Protein AF-A0A526RXH4-F1 (afdb_monomer)

Radius of gyration: 24.48 Å; Cα contacts (8 Å, |Δi|>4): 102; chains: 1; bounding box: 41×25×70 Å

pLDDT: mean 82.93, std 9.93, range [59.75, 97.44]

Foldseek 3Di:
DQDDPQQGDDPPPQQDDPPDPDPRVVSNVVNVVCSCVSHDDDQLCRVPLVDRDPVSSVVSPWDAWPAQEDDQDTDPVPTPTPHYHYDDDYDDD

Sequence (93 aa):
MPRAGGVYSAPPGTKGTPNTTIESAKYNALVDDLVADANAARPVTSGGSGSSTAVGAADNFNAAGADMASAATVNLANTTGTLVNITGTVTIT

Mean predicted aligned error: 10.28 Å

Secondary structure (DSSP, 8-state):
--EETTEE-PPTT-SPPTTSSS-HHHHHHHHHHHHHHTTS---GGGGTS--SSHHHHHHHHSPBPPPBPP-SS--GGG--SSB--B-S-----

Solvent-accessible surface area (backbone atoms only — not comparable to full-atom values): 5971 Å² total; per-residue (Å²): 120,53,54,62,96,81,44,54,46,80,57,90,81,69,66,57,59,80,97,50,96,56,68,22,69,64,53,38,49,54,52,50,52,52,39,49,60,70,57,45,87,75,56,51,55,78,68,76,42,80,19,84,40,74,65,53,27,52,57,60,71,46,59,68,20,72,75,46,75,70,42,91,69,76,70,72,88,75,58,82,32,92,41,84,46,74,65,76,83,70,77,87,130

Structure (mmCIF, N/CA/C/O backbone):
data_AF-A0A526RXH4-F1
#
_entry.id   AF-A0A526RXH4-F1
#
loop_
_atom_site.group_PDB
_atom_site.id
_atom_site.type_symbol
_atom_site.label_atom_id
_atom_site.label_alt_id
_atom_site.label_comp_id
_atom_site.label_asym_id
_atom_site.label_entity_id
_atom_site.label_seq_id
_atom_site.pdbx_PDB_ins_code
_atom_site.Cartn_x
_atom_site.Cartn_y
_atom_site.Cartn_z
_atom_site.occupancy
_atom_site.B_iso_or_equiv
_atom_site.auth_seq_id
_atom_site.auth_comp_id
_atom_site.auth_asym_id
_atom_site.auth_atom_id
_atom_site.pdbx_PDB_model_num
ATOM 1 N N . MET A 1 1 ? 6.055 -6.907 17.804 1.00 59.75 1 MET A N 1
ATOM 2 C CA . MET A 1 1 ? 5.616 -5.669 17.116 1.00 59.75 1 MET A CA 1
ATOM 3 C C . MET A 1 1 ? 4.182 -5.863 16.625 1.00 59.75 1 MET A C 1
ATOM 5 O O . MET A 1 1 ? 3.823 -7.017 16.437 1.00 59.75 1 MET A O 1
ATOM 9 N N . PRO A 1 2 ? 3.365 -4.809 16.421 1.00 80.00 2 PRO A N 1
ATOM 10 C CA . PRO A 1 2 ? 1.929 -4.929 16.106 1.00 80.00 2 PRO A CA 1
ATOM 11 C C . PRO A 1 2 ? 1.608 -5.580 14.752 1.00 80.00 2 PRO A C 1
ATOM 13 O O . PRO A 1 2 ? 0.441 -5.741 14.418 1.00 80.00 2 PRO A O 1
ATOM 16 N N . ARG A 1 3 ? 2.628 -5.905 13.948 1.00 89.75 3 ARG A N 1
ATOM 17 C CA . ARG A 1 3 ? 2.481 -6.623 12.683 1.00 89.75 3 ARG A CA 1
ATOM 18 C C . ARG A 1 3 ? 3.218 -7.956 12.743 1.00 89.75 3 ARG A C 1
ATOM 20 O O . ARG A 1 3 ? 4.388 -7.990 13.125 1.00 89.75 3 ARG A O 1
ATOM 27 N N . ALA A 1 4 ? 2.542 -9.018 12.317 1.00 86.62 4 ALA A N 1
ATOM 28 C CA . ALA A 1 4 ? 3.103 -10.350 12.120 1.00 86.62 4 ALA A CA 1
ATOM 29 C C . ALA A 1 4 ? 2.680 -10.850 10.733 1.00 86.62 4 ALA A C 1
ATOM 31 O O . ALA A 1 4 ? 1.497 -10.841 10.406 1.00 86.62 4 ALA A O 1
ATOM 32 N N . GLY A 1 5 ? 3.646 -11.211 9.881 1.00 84.69 5 GLY A N 1
ATOM 33 C CA . GLY A 1 5 ? 3.351 -11.633 8.503 1.00 84.69 5 GLY A CA 1
ATOM 34 C C . GLY A 1 5 ? 2.634 -10.569 7.654 1.00 84.69 5 GLY A C 1
ATOM 35 O O . GLY A 1 5 ? 1.853 -10.915 6.779 1.00 84.69 5 GLY A O 1
ATOM 36 N N . GLY A 1 6 ? 2.845 -9.278 7.940 1.00 85.12 6 GLY A N 1
ATOM 37 C CA . GLY A 1 6 ? 2.198 -8.158 7.238 1.00 85.12 6 GLY A CA 1
ATOM 38 C C . GLY A 1 6 ? 0.830 -7.748 7.798 1.00 85.12 6 GLY A C 1
ATOM 39 O O . GLY A 1 6 ? 0.440 -6.589 7.641 1.00 85.12 6 GLY A O 1
ATOM 40 N N . VAL A 1 7 ? 0.157 -8.631 8.539 1.00 89.88 7 VAL A N 1
ATOM 41 C CA . VAL A 1 7 ? -1.143 -8.356 9.165 1.00 89.88 7 VAL A CA 1
ATOM 42 C C . VAL A 1 7 ? -0.945 -7.573 10.459 1.00 89.88 7 VAL A C 1
ATOM 44 O O . VAL A 1 7 ? -0.151 -7.959 11.318 1.00 89.88 7 VAL A O 1
ATOM 47 N N . TYR A 1 8 ? -1.653 -6.456 10.589 1.00 93.69 8 TYR A N 1
ATOM 48 C CA . TYR A 1 8 ? -1.733 -5.664 11.808 1.00 93.69 8 TYR A CA 1
ATOM 49 C C . TYR A 1 8 ? -2.735 -6.260 12.794 1.00 93.69 8 TYR A C 1
ATOM 51 O O . TYR A 1 8 ? -3.864 -6.589 12.437 1.00 93.69 8 TYR A O 1
ATOM 59 N N . SER A 1 9 ? -2.335 -6.307 14.058 1.00 94.44 9 SER A N 1
ATOM 60 C CA . SER A 1 9 ? -3.197 -6.551 15.207 1.00 94.44 9 SER A CA 1
ATOM 61 C C . SER A 1 9 ? -2.984 -5.434 16.222 1.00 94.44 9 SER A C 1
ATOM 63 O O . SER A 1 9 ? -1.833 -5.099 16.530 1.00 94.44 9 SER A O 1
ATOM 65 N N . ALA A 1 10 ? -4.067 -4.896 16.784 1.00 93.88 10 ALA A N 1
ATOM 66 C CA . ALA A 1 10 ? -3.955 -3.975 17.910 1.00 93.88 10 ALA A CA 1
ATOM 67 C C . ALA A 1 10 ? -3.154 -4.642 19.049 1.00 93.88 10 ALA A C 1
ATOM 69 O O . ALA A 1 10 ? -3.386 -5.822 19.338 1.00 93.88 10 ALA A O 1
ATOM 70 N N . PRO A 1 11 ? -2.198 -3.936 19.683 1.00 94.00 11 PRO A N 1
ATOM 71 C CA . PRO A 1 11 ? -1.470 -4.480 20.819 1.00 94.00 11 PRO A CA 1
ATOM 72 C C . PRO A 1 11 ? -2.406 -5.022 21.917 1.00 94.00 11 PRO A C 1
ATOM 74 O O . PRO A 1 11 ? -3.492 -4.478 22.144 1.00 94.00 11 PRO A O 1
ATOM 77 N N . PRO A 1 12 ? -2.005 -6.081 22.638 1.00 91.25 12 PRO A N 1
ATOM 78 C CA . PRO A 1 12 ? -2.769 -6.558 23.784 1.00 91.25 12 PRO A CA 1
ATOM 79 C C . PRO A 1 12 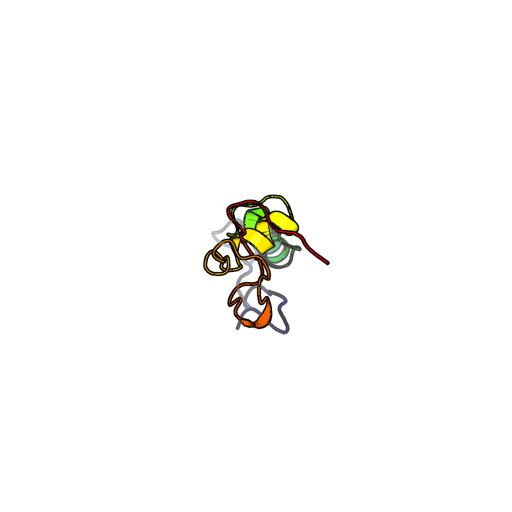? -3.026 -5.433 24.794 1.00 91.25 12 PRO A C 1
ATOM 81 O O . PRO A 1 12 ? -2.131 -4.646 25.097 1.00 91.25 12 PRO A O 1
ATOM 84 N N . GLY A 1 13 ? -4.254 -5.357 25.312 1.00 91.75 13 GLY A N 1
ATOM 85 C CA . GLY A 1 13 ? -4.663 -4.313 26.257 1.00 91.75 13 GLY A CA 1
ATOM 86 C C . GLY A 1 13 ? -5.072 -2.981 25.621 1.00 91.75 13 GLY A C 1
ATOM 87 O O . GLY A 1 13 ? -5.443 -2.072 26.353 1.00 91.75 13 GLY A O 1
ATOM 88 N N . THR A 1 14 ? -5.056 -2.848 24.287 1.00 94.38 14 THR A N 1
ATOM 89 C CA . THR A 1 14 ? -5.549 -1.628 23.627 1.00 94.38 14 THR A CA 1
ATOM 90 C C . THR A 1 14 ? -7.039 -1.404 23.867 1.00 94.38 14 THR A C 1
ATOM 92 O O . THR A 1 14 ? -7.431 -0.268 24.061 1.00 94.38 14 THR A O 1
ATOM 95 N N . LYS A 1 15 ? -7.875 -2.449 23.878 1.00 94.25 15 LYS A N 1
ATOM 96 C CA . LYS A 1 15 ? -9.332 -2.322 24.063 1.00 94.25 15 LYS A CA 1
ATOM 97 C C . LYS A 1 15 ? -9.686 -1.835 25.473 1.00 94.25 15 LYS A C 1
ATOM 99 O O . LYS A 1 15 ? -9.191 -2.366 26.464 1.00 94.25 15 LYS A O 1
ATOM 104 N N . GLY A 1 16 ? -10.609 -0.881 25.553 1.00 93.94 16 GLY A N 1
ATOM 105 C CA . GLY A 1 16 ? -11.167 -0.391 26.806 1.00 93.94 16 GLY A CA 1
ATOM 106 C C . GLY A 1 16 ? -12.128 -1.397 27.441 1.00 93.94 16 GLY A C 1
ATOM 107 O O . GLY A 1 16 ? -12.878 -2.091 26.746 1.00 93.94 16 GLY A O 1
ATOM 108 N N . THR A 1 17 ? -12.131 -1.444 28.770 1.00 93.88 17 THR A N 1
ATOM 109 C CA . THR A 1 17 ? -13.051 -2.255 29.574 1.00 93.88 17 THR A CA 1
ATOM 110 C C . THR A 1 17 ? -14.373 -1.521 29.848 1.00 93.88 17 THR A C 1
ATOM 112 O O . THR A 1 17 ? -14.364 -0.305 30.077 1.00 93.88 17 THR A O 1
ATOM 115 N N . PRO A 1 18 ? -15.519 -2.231 29.854 1.00 92.06 18 PRO A N 1
ATOM 116 C CA . PRO A 1 18 ? -16.813 -1.657 30.228 1.00 92.06 18 PRO A CA 1
ATOM 117 C C . PRO A 1 18 ? -16.829 -1.035 31.628 1.00 92.06 18 PRO A C 1
ATOM 119 O O . PRO A 1 18 ? -16.078 -1.454 32.506 1.00 92.06 18 PRO A O 1
ATOM 122 N N . ASN A 1 19 ? -17.740 -0.078 31.840 1.00 89.50 19 ASN A N 1
ATOM 123 C CA . ASN A 1 19 ? -17.966 0.608 33.123 1.00 89.50 19 ASN A CA 1
ATOM 124 C C . ASN A 1 19 ? -16.731 1.350 33.671 1.00 89.50 19 ASN A C 1
ATOM 126 O O . ASN A 1 19 ? -16.530 1.437 34.880 1.00 89.50 19 ASN A O 1
ATOM 130 N N . THR A 1 20 ? -15.907 1.888 32.772 1.00 89.25 20 THR A N 1
ATOM 131 C CA . THR A 1 20 ? -14.776 2.766 33.096 1.00 89.25 20 THR A CA 1
ATOM 132 C C . THR A 1 20 ? -15.036 4.185 32.578 1.00 89.25 20 THR A C 1
ATOM 134 O O . THR A 1 20 ? -16.064 4.445 31.957 1.00 89.25 20 THR A O 1
ATOM 137 N N . THR A 1 21 ? -14.120 5.121 32.843 1.00 92.38 21 THR A N 1
ATOM 138 C CA . THR A 1 21 ? -14.260 6.548 32.493 1.00 92.38 21 THR A CA 1
ATOM 139 C C . THR A 1 21 ? -14.508 6.803 31.002 1.00 92.38 21 THR A C 1
ATOM 141 O O . THR A 1 21 ? -15.173 7.772 30.649 1.00 92.38 21 THR A O 1
ATOM 144 N N . ILE A 1 22 ? -13.963 5.961 30.120 1.00 89.44 22 ILE A N 1
ATOM 145 C CA . ILE A 1 22 ? -14.115 6.101 28.667 1.00 89.44 22 ILE A CA 1
ATOM 146 C C . ILE A 1 22 ? -15.343 5.313 28.208 1.00 89.44 22 ILE A C 1
ATOM 148 O O . ILE A 1 22 ? -15.600 4.204 28.678 1.00 89.44 22 ILE A O 1
ATOM 152 N N . GLU A 1 23 ? -16.056 5.840 27.211 1.00 94.75 23 GLU A N 1
ATOM 153 C CA . GLU A 1 23 ? -17.084 5.104 26.472 1.00 94.75 23 GLU A CA 1
ATOM 154 C C . GLU A 1 23 ? -16.469 3.934 25.679 1.00 94.75 23 GLU A C 1
ATOM 156 O O . GLU A 1 23 ? -16.217 4.017 24.474 1.00 94.75 23 GLU A O 1
ATOM 161 N N . SER A 1 24 ? -16.204 2.829 26.380 1.00 94.56 24 SER A N 1
ATOM 162 C CA . SER A 1 24 ? -15.465 1.671 25.864 1.00 94.56 24 SER A CA 1
ATOM 163 C C . SER A 1 24 ? -16.044 1.101 24.572 1.00 94.56 24 SER A C 1
ATOM 165 O O . SER A 1 24 ? -15.275 0.708 23.705 1.00 94.56 24 SER A O 1
ATOM 167 N N . ALA A 1 25 ? -17.367 1.109 24.387 1.00 95.62 25 ALA A N 1
ATOM 168 C CA . ALA A 1 25 ? -17.993 0.641 23.151 1.00 95.62 25 ALA A CA 1
ATOM 169 C C . ALA A 1 25 ? -17.564 1.472 21.927 1.00 95.62 25 ALA A C 1
ATOM 171 O O . ALA A 1 25 ? -17.092 0.907 20.942 1.00 95.62 25 ALA A O 1
ATOM 172 N N . LYS A 1 26 ? -17.661 2.808 22.002 1.00 95.81 26 LYS A N 1
ATOM 173 C CA . LYS A 1 26 ? -17.261 3.709 20.904 1.00 95.81 26 LYS A CA 1
ATOM 174 C C . LYS A 1 26 ? -15.762 3.632 20.641 1.00 95.81 26 LYS A C 1
ATOM 176 O O . LYS A 1 26 ? -15.329 3.554 19.497 1.00 95.81 26 LYS A O 1
ATOM 181 N N . TYR A 1 27 ? -14.972 3.623 21.711 1.00 96.06 27 TYR A N 1
ATOM 182 C CA . TYR A 1 27 ? -13.523 3.513 21.606 1.00 96.06 27 TYR A CA 1
ATOM 183 C C . TYR A 1 27 ? -13.088 2.176 20.982 1.00 96.06 27 TYR A C 1
ATOM 185 O O . TYR A 1 27 ? -12.249 2.152 20.086 1.00 96.06 27 TYR A O 1
ATOM 193 N N . ASN A 1 28 ? -13.693 1.062 21.396 1.00 96.50 28 ASN A N 1
ATOM 194 C CA . ASN A 1 28 ? -13.368 -0.259 20.864 1.00 96.50 28 ASN A CA 1
ATOM 195 C C . ASN A 1 28 ? -13.770 -0.417 19.395 1.00 96.50 28 ASN A C 1
ATOM 197 O O . ASN A 1 28 ? -13.068 -1.136 18.687 1.00 96.50 28 ASN A O 1
ATOM 201 N N . ALA A 1 29 ? -14.846 0.247 18.956 1.00 97.44 29 ALA A N 1
ATOM 202 C CA . ALA A 1 29 ? -15.238 0.316 17.550 1.00 97.44 29 ALA A CA 1
ATOM 203 C C . ALA A 1 29 ? -14.212 1.102 16.717 1.00 97.44 29 ALA A C 1
ATOM 205 O O . ALA A 1 29 ? -13.763 0.606 15.693 1.00 97.44 29 ALA A O 1
ATOM 206 N N . LEU A 1 30 ? -13.742 2.258 17.206 1.00 96.94 30 LEU A N 1
ATOM 207 C CA . LEU A 1 30 ? -12.656 3.008 16.559 1.00 96.94 30 LEU A CA 1
ATOM 208 C C . LEU A 1 30 ? -11.390 2.152 16.393 1.00 96.94 30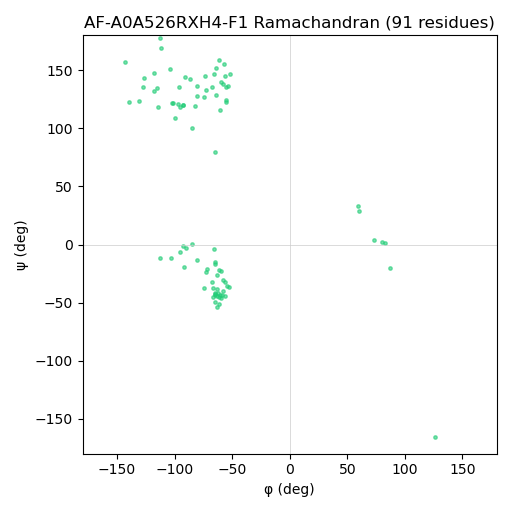 LEU A C 1
ATOM 210 O O . LEU A 1 30 ? -10.750 2.179 15.346 1.00 96.94 30 LEU A O 1
ATOM 214 N N . VAL A 1 31 ? -11.010 1.397 17.428 1.00 97.00 31 VAL A N 1
ATOM 215 C CA . VAL A 1 31 ? -9.850 0.496 17.353 1.00 97.00 31 VAL A CA 1
ATOM 216 C C . VAL A 1 31 ? -10.059 -0.582 16.286 1.00 97.00 31 VAL A C 1
ATOM 218 O O . VAL A 1 31 ? -9.124 -0.867 15.540 1.00 97.00 31 VAL A O 1
ATOM 221 N N . ASP A 1 32 ? -11.258 -1.161 16.192 1.00 97.06 32 ASP A N 1
ATOM 222 C CA . ASP A 1 32 ? -11.574 -2.162 15.165 1.00 97.06 32 ASP A CA 1
ATOM 223 C C . ASP A 1 32 ? -11.526 -1.573 13.755 1.00 97.06 32 ASP A C 1
ATOM 225 O O . ASP A 1 32 ? -10.931 -2.185 12.868 1.00 97.06 32 ASP A O 1
ATOM 229 N N . ASP A 1 33 ? -12.061 -0.367 13.562 1.00 97.19 33 ASP A N 1
ATOM 230 C CA . ASP A 1 33 ? -12.021 0.337 12.278 1.00 97.19 33 ASP A CA 1
ATOM 231 C C . ASP A 1 33 ? -10.578 0.602 11.834 1.00 97.19 33 ASP A C 1
ATOM 233 O O . ASP A 1 33 ? -10.224 0.356 10.683 1.00 97.19 33 ASP A O 1
ATOM 237 N N . LEU A 1 34 ? -9.706 1.030 12.753 1.00 95.00 34 LEU A N 1
ATOM 238 C CA . LEU A 1 34 ? -8.286 1.239 12.457 1.00 95.00 34 LEU A CA 1
ATOM 239 C C . LEU A 1 34 ? -7.559 -0.071 12.135 1.00 95.00 34 LEU A C 1
ATOM 241 O O . LEU A 1 34 ? -6.689 -0.091 11.265 1.00 95.00 34 LEU A O 1
ATOM 245 N N . VAL A 1 35 ? -7.897 -1.170 12.819 1.00 95.44 35 VAL A N 1
ATOM 246 C CA . VAL A 1 35 ? -7.351 -2.496 12.494 1.00 95.44 35 VAL A CA 1
ATOM 247 C C . VAL A 1 35 ? -7.807 -2.934 11.103 1.00 95.44 35 VAL A C 1
ATOM 249 O O . VAL A 1 35 ? -6.997 -3.471 10.347 1.00 95.44 35 VAL A O 1
ATOM 252 N N . ALA A 1 36 ? -9.073 -2.709 10.755 1.00 94.25 36 ALA A N 1
ATOM 253 C CA . ALA A 1 36 ? -9.617 -3.042 9.446 1.00 94.25 36 ALA A CA 1
ATOM 254 C C . ALA A 1 36 ? -8.961 -2.205 8.339 1.00 94.25 36 ALA A C 1
ATOM 256 O O . ALA A 1 36 ? -8.454 -2.774 7.374 1.00 94.25 36 ALA A O 1
ATOM 257 N N . ASP A 1 37 ? -8.882 -0.885 8.508 1.00 92.06 37 ASP A N 1
ATOM 258 C CA . ASP A 1 37 ? -8.244 0.030 7.554 1.00 92.06 37 ASP A CA 1
ATOM 259 C C . ASP A 1 37 ? -6.762 -0.312 7.338 1.00 92.06 37 ASP A C 1
ATOM 261 O O . ASP A 1 37 ? -6.298 -0.459 6.207 1.00 92.06 37 ASP A O 1
ATOM 265 N N . ALA A 1 38 ? -6.022 -0.562 8.422 1.00 91.19 38 ALA A N 1
ATOM 266 C CA . ALA A 1 38 ? -4.600 -0.899 8.368 1.00 91.19 38 ALA A CA 1
ATOM 267 C C . ALA A 1 38 ? -4.286 -2.237 7.673 1.00 91.19 38 ALA A C 1
ATOM 269 O O . ALA A 1 38 ? -3.108 -2.495 7.374 1.00 91.19 38 ALA A O 1
ATOM 270 N N . ASN A 1 39 ? -5.301 -3.083 7.475 1.00 91.12 39 ASN A N 1
ATOM 271 C CA . ASN A 1 39 ? -5.223 -4.385 6.813 1.00 91.12 39 ASN A CA 1
ATOM 272 C C . ASN A 1 39 ? -5.966 -4.435 5.471 1.00 91.12 39 ASN A C 1
ATOM 274 O O . ASN A 1 39 ? -5.789 -5.396 4.721 1.00 91.12 39 ASN A O 1
ATOM 278 N N . ALA A 1 40 ? -6.781 -3.430 5.149 1.00 89.69 40 ALA A N 1
ATOM 279 C CA . ALA A 1 40 ? -7.441 -3.329 3.860 1.00 89.69 40 ALA A CA 1
ATOM 280 C C . ALA A 1 40 ? -6.408 -3.110 2.745 1.00 89.69 40 ALA A C 1
ATOM 282 O O . ALA A 1 40 ? -5.379 -2.451 2.930 1.00 89.69 40 ALA A O 1
ATOM 283 N N . ALA A 1 41 ? -6.687 -3.651 1.556 1.00 82.31 41 ALA A N 1
ATOM 284 C CA . ALA A 1 41 ? -5.878 -3.368 0.378 1.00 82.31 41 ALA A CA 1
ATOM 285 C C . ALA A 1 41 ? -5.931 -1.862 0.087 1.00 82.31 41 ALA A C 1
ATOM 287 O O . ALA A 1 41 ? -6.989 -1.305 -0.210 1.00 82.31 41 ALA A O 1
ATOM 288 N N . ARG A 1 42 ? -4.782 -1.194 0.200 1.00 78.44 42 ARG A N 1
ATOM 289 C CA . ARG A 1 42 ? -4.698 0.257 0.050 1.00 78.44 42 ARG A CA 1
ATOM 290 C C . ARG A 1 42 ? -4.815 0.646 -1.426 1.00 78.44 42 ARG A C 1
ATOM 292 O O . ARG A 1 42 ? -4.044 0.134 -2.240 1.00 78.44 42 ARG A O 1
ATOM 299 N N . PRO A 1 43 ? -5.739 1.553 -1.797 1.00 76.75 43 PRO A N 1
ATOM 300 C CA . PRO A 1 43 ? -5.832 2.039 -3.165 1.00 76.75 43 PRO A CA 1
ATOM 301 C C . PRO A 1 43 ? -4.557 2.792 -3.541 1.00 76.75 43 PRO A C 1
ATOM 303 O O . PRO A 1 43 ? -3.904 3.404 -2.690 1.00 76.75 43 PRO A O 1
ATOM 306 N N . VAL A 1 44 ? -4.238 2.790 -4.834 1.00 79.38 44 VAL A N 1
ATOM 30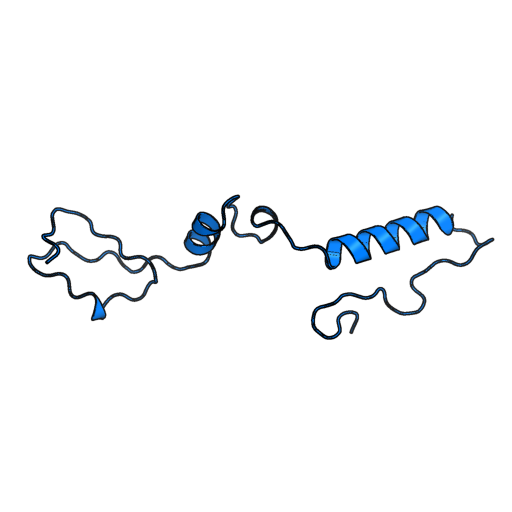7 C CA . VAL A 1 44 ? -3.018 3.394 -5.390 1.00 79.38 44 VAL A CA 1
ATOM 308 C C . VAL A 1 44 ? -2.844 4.862 -4.968 1.00 79.38 44 VAL A C 1
ATOM 310 O O . VAL A 1 44 ? -1.739 5.278 -4.623 1.00 79.38 44 VAL A O 1
ATOM 313 N N . THR A 1 45 ? -3.948 5.607 -4.868 1.00 74.25 45 THR A N 1
ATOM 314 C CA . THR A 1 45 ? -3.984 7.008 -4.412 1.00 74.25 45 THR A CA 1
ATOM 315 C C . THR A 1 45 ? -3.418 7.214 -3.007 1.00 74.25 45 THR A C 1
ATOM 317 O O . THR A 1 45 ? -2.853 8.262 -2.711 1.00 74.25 45 THR A O 1
ATOM 320 N N . SER A 1 46 ? -3.536 6.214 -2.133 1.00 75.31 46 SER A N 1
ATOM 321 C CA . SER A 1 46 ? -3.086 6.274 -0.737 1.00 75.31 46 SER A CA 1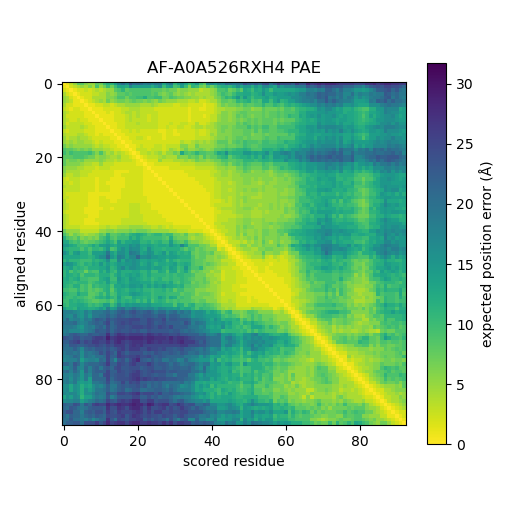
ATOM 322 C C . SER A 1 46 ? -1.637 5.812 -0.533 1.00 75.31 46 SER A C 1
ATOM 324 O O . SER A 1 46 ? -1.144 5.841 0.599 1.00 75.31 46 SER A O 1
ATOM 326 N N . GLY A 1 47 ? -0.975 5.357 -1.605 1.00 79.81 47 GLY A N 1
ATOM 327 C CA . GLY A 1 47 ? 0.383 4.810 -1.592 1.00 79.81 47 GLY A CA 1
ATOM 328 C C . GLY A 1 47 ? 1.494 5.855 -1.691 1.00 79.81 47 GLY A C 1
ATOM 329 O O . GLY A 1 47 ? 2.657 5.481 -1.704 1.00 79.81 47 GLY A O 1
ATOM 330 N N . GLY A 1 48 ? 1.164 7.149 -1.774 1.00 79.75 48 GLY A N 1
ATOM 331 C CA . GLY A 1 48 ? 2.155 8.229 -1.889 1.00 79.75 48 GLY A CA 1
ATOM 332 C C . GLY A 1 48 ? 2.717 8.433 -3.299 1.00 79.75 48 GLY A C 1
ATOM 333 O O . GLY A 1 48 ? 3.539 9.319 -3.493 1.00 79.75 48 GLY A O 1
ATOM 334 N N . SER A 1 49 ? 2.243 7.670 -4.291 1.00 85.88 49 SER A N 1
ATOM 335 C CA . SER A 1 49 ? 2.607 7.859 -5.700 1.00 85.88 49 SER A CA 1
ATOM 336 C C . SER A 1 49 ? 1.976 9.107 -6.316 1.00 85.88 49 SER A C 1
ATOM 338 O O . SER A 1 49 ? 2.434 9.568 -7.351 1.00 85.88 49 SER A O 1
ATOM 340 N N . GLY A 1 50 ? 0.886 9.630 -5.744 1.00 83.12 50 GLY A N 1
ATOM 341 C CA . GLY A 1 50 ? 0.106 10.723 -6.336 1.00 83.12 50 GLY A CA 1
ATOM 342 C C . GLY A 1 50 ? -0.740 10.324 -7.556 1.00 83.12 50 GLY A C 1
ATOM 343 O O . GLY A 1 50 ? -1.393 11.185 -8.136 1.00 83.12 50 GLY A O 1
ATOM 344 N N . SER A 1 51 ? -0.768 9.041 -7.941 1.00 83.81 51 SER A N 1
ATOM 345 C CA . SER A 1 51 ? -1.569 8.526 -9.064 1.00 83.81 51 SER A CA 1
ATOM 346 C C . SER A 1 51 ? -2.813 7.767 -8.586 1.00 83.81 51 SER A C 1
ATOM 348 O O . SER A 1 51 ? -2.807 7.143 -7.526 1.00 83.81 51 SER A O 1
ATOM 350 N N . SER A 1 52 ? -3.883 7.776 -9.388 1.00 87.50 52 SER A N 1
ATOM 351 C CA . SER A 1 52 ? -5.079 6.939 -9.191 1.00 87.50 52 SER A CA 1
ATOM 352 C C . SER A 1 52 ? -5.066 5.633 -9.991 1.00 87.50 52 SER A C 1
ATOM 354 O O . SER A 1 52 ? -5.940 4.789 -9.796 1.00 87.50 52 SER A O 1
ATOM 356 N N . THR A 1 53 ? -4.074 5.434 -10.861 1.00 83.56 53 THR A N 1
ATOM 357 C CA . THR A 1 53 ? -3.928 4.237 -11.697 1.00 83.56 53 THR A CA 1
ATOM 358 C C . THR A 1 53 ? -2.637 3.496 -11.366 1.00 83.56 53 THR A C 1
ATOM 360 O O . THR A 1 53 ? -1.626 4.114 -11.026 1.00 83.56 53 THR A O 1
ATOM 363 N N . ALA A 1 54 ? -2.656 2.164 -11.490 1.00 84.69 54 ALA A N 1
ATOM 364 C CA . ALA A 1 54 ? -1.482 1.328 -11.233 1.00 84.69 54 ALA A CA 1
ATOM 365 C C . ALA A 1 54 ? -0.288 1.710 -12.126 1.00 84.69 54 ALA A C 1
ATOM 367 O O . ALA A 1 54 ? 0.832 1.791 -11.633 1.00 84.69 54 ALA A O 1
ATOM 368 N N . VAL A 1 55 ? -0.548 2.013 -13.404 1.00 85.06 55 VAL A N 1
ATOM 369 C CA . VAL A 1 55 ? 0.478 2.457 -14.363 1.00 85.06 55 VAL A CA 1
ATOM 370 C C . VAL A 1 55 ? 1.089 3.785 -13.922 1.00 85.06 55 VAL A C 1
ATOM 372 O O . VAL A 1 55 ? 2.287 3.836 -13.682 1.00 85.06 55 VAL A O 1
ATOM 375 N N . GLY A 1 56 ? 0.277 4.820 -13.673 1.00 83.44 56 GLY A N 1
ATOM 376 C CA . GLY A 1 56 ? 0.815 6.118 -13.254 1.00 83.44 56 GLY A CA 1
ATOM 377 C C . GLY A 1 56 ? 1.546 6.065 -11.907 1.00 83.44 56 GLY A C 1
ATOM 378 O O . GLY A 1 56 ? 2.439 6.863 -11.653 1.00 83.44 56 GLY A O 1
ATOM 379 N N . ALA A 1 57 ? 1.209 5.114 -11.029 1.00 86.56 57 ALA A N 1
ATOM 380 C CA . ALA A 1 57 ? 1.970 4.920 -9.799 1.00 86.56 57 ALA A CA 1
ATOM 381 C C . ALA A 1 57 ? 3.319 4.244 -10.025 1.00 86.56 57 ALA A C 1
ATOM 383 O O . ALA A 1 57 ? 4.285 4.611 -9.361 1.00 86.56 57 ALA A O 1
ATOM 384 N N . ALA A 1 58 ? 3.390 3.282 -10.948 1.00 85.94 58 ALA A N 1
ATOM 385 C CA . ALA A 1 58 ? 4.659 2.713 -11.372 1.00 85.94 58 ALA A CA 1
ATOM 386 C C . ALA A 1 58 ? 5.540 3.800 -12.001 1.00 85.94 58 ALA A C 1
ATOM 388 O O . ALA A 1 58 ? 6.696 3.928 -11.609 1.00 85.94 58 ALA A O 1
ATOM 389 N N . ASP A 1 59 ? 4.984 4.633 -12.880 1.00 83.69 59 ASP A N 1
ATOM 390 C CA . ASP A 1 59 ? 5.719 5.736 -13.504 1.00 83.69 59 ASP A CA 1
ATOM 391 C C . ASP A 1 59 ? 6.269 6.715 -12.454 1.00 83.69 59 ASP A C 1
ATOM 393 O O . ASP A 1 59 ? 7.437 7.082 -12.506 1.00 83.69 59 ASP A O 1
ATOM 397 N N . ASN A 1 60 ? 5.473 7.073 -11.439 1.00 84.06 60 ASN A N 1
ATOM 398 C CA . ASN A 1 60 ? 5.886 8.032 -10.408 1.00 84.06 60 ASN A CA 1
ATOM 399 C C . ASN A 1 60 ? 6.925 7.486 -9.411 1.00 84.06 60 ASN A C 1
ATOM 401 O O . ASN A 1 60 ? 7.636 8.274 -8.787 1.00 84.06 60 ASN A O 1
ATOM 405 N N . PHE A 1 61 ? 7.012 6.165 -9.219 1.00 85.25 61 PHE A N 1
ATOM 406 C CA . PHE A 1 61 ? 8.007 5.555 -8.324 1.00 85.25 61 PHE A CA 1
ATOM 407 C C . PHE A 1 61 ? 9.304 5.156 -9.013 1.00 85.25 61 PHE A C 1
ATOM 409 O O . PHE A 1 61 ? 10.313 4.955 -8.334 1.00 85.25 61 PHE A O 1
ATOM 416 N N . ASN A 1 62 ? 9.292 5.012 -10.333 1.00 83.62 62 ASN A N 1
ATOM 417 C CA . ASN A 1 62 ? 10.486 4.663 -11.073 1.00 83.62 62 ASN A CA 1
ATOM 418 C C . ASN A 1 62 ? 11.147 5.923 -11.627 1.00 83.62 62 ASN A C 1
ATOM 420 O O . ASN A 1 62 ? 10.497 6.795 -12.194 1.00 83.62 62 ASN A O 1
ATOM 424 N N . ALA A 1 63 ? 12.468 6.008 -11.491 1.00 69.06 63 ALA A N 1
ATOM 425 C CA . ALA A 1 63 ? 13.215 7.055 -12.164 1.00 69.06 63 ALA A CA 1
ATOM 426 C C . ALA A 1 63 ? 13.090 6.868 -13.684 1.00 69.06 63 ALA A C 1
ATOM 428 O O . ALA A 1 63 ? 13.375 5.785 -14.210 1.00 69.06 63 ALA A O 1
ATOM 429 N N . ALA A 1 64 ? 12.706 7.931 -14.391 1.00 69.44 64 ALA A N 1
ATOM 430 C CA . ALA A 1 64 ? 12.928 7.994 -15.827 1.00 69.44 64 ALA A CA 1
ATOM 431 C C . ALA A 1 64 ? 14.434 7.838 -16.096 1.00 69.44 64 ALA A C 1
ATOM 433 O O . ALA A 1 64 ? 15.263 8.385 -15.360 1.00 69.44 64 ALA A O 1
ATOM 434 N N . GLY A 1 65 ? 14.794 7.065 -17.123 1.00 69.31 65 GLY A N 1
ATOM 435 C CA . GLY A 1 65 ? 16.178 7.014 -17.581 1.00 69.31 65 GLY A CA 1
ATOM 436 C C . GLY A 1 65 ? 16.624 8.394 -18.064 1.00 69.31 65 GLY A C 1
ATOM 437 O O . GLY A 1 65 ? 15.794 9.238 -18.403 1.00 69.31 65 GLY A O 1
ATOM 438 N N . ALA A 1 66 ? 17.936 8.631 -18.108 1.00 72.75 66 ALA A N 1
ATOM 439 C CA . ALA A 1 66 ? 18.453 9.830 -18.763 1.00 72.75 66 ALA A CA 1
ATOM 440 C C . ALA A 1 66 ? 17.968 9.888 -20.223 1.00 72.75 66 ALA A C 1
ATOM 442 O O . ALA A 1 66 ? 17.862 8.845 -20.877 1.00 72.75 66 ALA A O 1
ATOM 443 N N . ASP A 1 67 ? 17.703 11.096 -20.727 1.00 73.31 67 ASP A N 1
ATOM 444 C CA . ASP A 1 67 ? 17.294 11.290 -22.118 1.00 73.31 67 ASP A CA 1
ATOM 445 C C . ASP A 1 67 ? 18.329 10.660 -23.062 1.00 73.31 67 ASP A C 1
ATOM 447 O O . ASP A 1 67 ? 19.523 10.975 -23.019 1.00 73.31 67 ASP A O 1
ATOM 451 N N . MET A 1 68 ? 17.869 9.759 -23.930 1.00 72.31 68 MET A N 1
ATOM 452 C CA . MET A 1 68 ? 18.717 9.186 -24.968 1.00 72.31 68 MET A CA 1
ATOM 453 C C . MET A 1 68 ? 18.760 10.171 -26.136 1.00 72.31 68 MET A C 1
ATOM 455 O 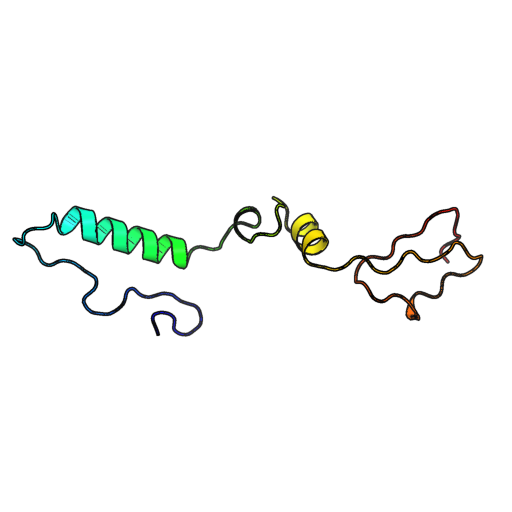O . MET A 1 68 ? 17.727 10.500 -26.723 1.00 72.31 68 MET A O 1
ATOM 459 N N . ALA A 1 69 ? 19.957 10.657 -26.472 1.00 67.44 69 ALA A N 1
ATOM 460 C CA . ALA A 1 69 ? 20.136 11.551 -27.610 1.00 67.44 69 ALA A CA 1
ATOM 461 C C . ALA A 1 69 ? 19.685 10.871 -28.914 1.00 67.44 69 ALA A C 1
ATOM 463 O O . ALA A 1 69 ? 19.962 9.690 -29.138 1.00 67.44 69 ALA A O 1
ATOM 464 N N . SER A 1 70 ? 19.020 11.634 -29.784 1.00 66.06 70 SER A N 1
ATOM 465 C CA . SER A 1 70 ? 18.628 11.173 -31.118 1.00 66.06 70 SER A CA 1
ATOM 466 C C . SER A 1 70 ? 19.844 10.670 -31.903 1.00 66.06 70 SER A C 1
ATOM 468 O O . SER A 1 70 ? 20.814 11.402 -32.109 1.00 66.06 70 SER A O 1
ATOM 470 N N . ALA A 1 71 ? 19.783 9.417 -32.349 1.00 68.50 71 ALA A N 1
ATOM 471 C CA . ALA A 1 71 ? 20.795 8.766 -33.170 1.00 68.50 71 ALA A CA 1
ATOM 472 C C . ALA A 1 71 ? 20.118 7.845 -34.195 1.00 68.50 71 ALA A C 1
ATOM 474 O O . ALA A 1 71 ? 19.004 7.374 -33.974 1.00 68.50 71 ALA A O 1
ATOM 475 N N . ALA A 1 72 ? 20.810 7.538 -35.299 1.00 70.31 72 ALA A N 1
ATOM 476 C CA . ALA A 1 72 ? 20.326 6.570 -36.294 1.00 70.31 72 ALA A CA 1
ATOM 477 C C . ALA A 1 72 ? 20.109 5.163 -35.698 1.00 70.31 72 ALA A C 1
ATOM 479 O O . ALA A 1 72 ? 19.323 4.378 -36.220 1.00 70.31 72 ALA A O 1
ATOM 480 N N . THR A 1 73 ? 20.788 4.853 -34.591 1.00 68.00 73 THR A N 1
ATOM 481 C CA . THR A 1 73 ? 20.585 3.644 -33.790 1.00 68.00 73 THR A CA 1
ATOM 482 C C . THR A 1 73 ? 20.667 4.023 -32.315 1.00 68.00 73 THR A C 1
ATOM 484 O O . THR A 1 73 ? 21.677 4.569 -31.873 1.00 68.00 73 THR A O 1
ATOM 487 N N . VAL A 1 74 ? 19.613 3.736 -31.551 1.00 72.62 74 VAL A N 1
ATOM 488 C CA . VAL A 1 74 ? 19.588 3.939 -30.095 1.00 72.62 74 VAL A CA 1
ATOM 489 C C . VAL A 1 74 ? 20.013 2.640 -29.414 1.00 72.62 74 VAL A C 1
ATOM 491 O O . VAL A 1 74 ? 19.374 1.605 -29.596 1.00 72.62 74 VAL A O 1
ATOM 494 N N . ASN A 1 75 ? 21.094 2.675 -28.629 1.00 75.06 75 ASN A N 1
ATOM 495 C CA . ASN A 1 75 ? 21.521 1.518 -27.842 1.00 75.06 75 ASN A CA 1
ATOM 496 C C . ASN A 1 75 ? 20.779 1.473 -26.497 1.00 75.06 75 ASN A C 1
ATOM 498 O O . ASN A 1 75 ? 21.169 2.140 -25.538 1.00 75.06 75 ASN A O 1
ATOM 502 N N . LEU A 1 76 ? 19.744 0.634 -26.419 1.00 77.44 76 LEU A N 1
ATOM 503 C CA . LEU A 1 76 ? 18.938 0.430 -25.211 1.00 77.44 76 LEU A CA 1
ATOM 504 C C . LEU A 1 76 ? 19.747 -0.109 -24.018 1.00 77.44 76 LEU A C 1
ATOM 506 O O . LEU A 1 76 ? 19.345 0.118 -22.879 1.00 77.44 76 LEU A O 1
ATOM 510 N N . ALA A 1 77 ? 20.901 -0.750 -24.246 1.00 76.94 77 ALA A N 1
ATOM 511 C CA . ALA A 1 77 ? 21.753 -1.279 -23.176 1.00 76.94 77 ALA A CA 1
ATOM 512 C C . ALA A 1 77 ? 22.348 -0.189 -22.265 1.00 76.94 77 ALA A C 1
ATOM 514 O O . ALA A 1 77 ? 22.795 -0.493 -21.162 1.00 76.94 77 ALA A O 1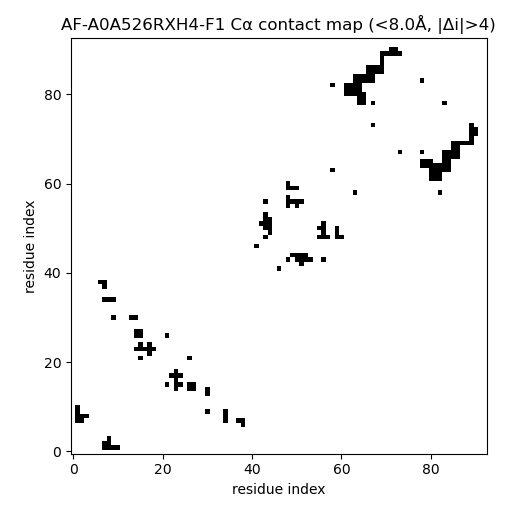
ATOM 515 N N . ASN A 1 78 ? 22.341 1.072 -22.706 1.00 71.88 78 ASN A N 1
ATOM 516 C CA . ASN A 1 78 ? 22.854 2.205 -21.934 1.00 71.88 78 ASN A CA 1
ATOM 517 C C . ASN A 1 78 ? 21.766 2.895 -21.093 1.00 71.88 78 ASN A C 1
ATOM 519 O O . ASN A 1 78 ? 22.053 3.866 -20.393 1.00 71.88 78 ASN A O 1
ATOM 523 N N . THR A 1 79 ? 20.519 2.426 -21.177 1.00 76.00 79 THR A N 1
ATOM 524 C CA . THR A 1 79 ? 19.408 2.987 -20.407 1.00 76.00 79 THR A CA 1
ATOM 525 C C . THR A 1 79 ? 19.541 2.592 -18.940 1.00 76.00 79 THR A C 1
ATOM 527 O O . THR A 1 79 ? 19.744 1.426 -18.614 1.00 76.00 79 THR A O 1
ATOM 530 N N . THR A 1 80 ? 19.387 3.564 -18.044 1.00 72.12 80 THR A N 1
ATOM 531 C CA . THR A 1 80 ? 19.479 3.363 -16.590 1.00 72.12 80 THR A CA 1
ATOM 532 C C . THR A 1 80 ? 18.124 3.333 -15.875 1.00 72.12 80 THR A C 1
ATOM 534 O O . THR A 1 80 ? 18.076 2.948 -14.709 1.00 72.12 80 THR A O 1
ATOM 537 N N . GLY A 1 81 ? 17.032 3.721 -16.545 1.00 72.25 81 GLY A N 1
ATOM 538 C CA . GLY A 1 81 ? 15.667 3.722 -16.000 1.00 72.25 81 GLY A CA 1
ATOM 539 C C . GLY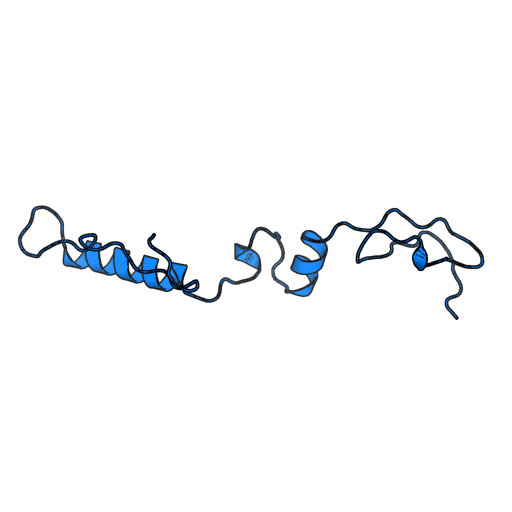 A 1 81 ? 14.748 2.684 -16.646 1.00 72.25 81 GLY A C 1
ATOM 540 O O . GLY A 1 81 ? 15.074 2.086 -17.668 1.00 72.25 81 GLY A O 1
ATOM 541 N N . THR A 1 82 ? 13.574 2.471 -16.052 1.00 74.69 82 THR A N 1
ATOM 542 C CA . THR A 1 82 ? 12.545 1.556 -16.587 1.00 74.69 82 THR A CA 1
ATOM 543 C C . THR A 1 82 ? 11.712 2.185 -17.708 1.00 74.69 82 THR A C 1
ATOM 545 O O . THR A 1 82 ? 11.023 1.468 -18.431 1.00 74.69 82 THR A O 1
ATOM 548 N N . LEU A 1 83 ? 11.803 3.510 -17.873 1.00 72.31 83 LEU A N 1
ATOM 549 C CA . LEU A 1 83 ? 11.246 4.275 -18.987 1.00 72.31 83 LEU A CA 1
ATOM 550 C C . LEU A 1 83 ? 12.381 4.914 -19.805 1.00 72.31 83 LEU A C 1
ATOM 552 O O . LEU A 1 83 ? 13.292 5.522 -19.237 1.00 72.31 83 LEU A O 1
ATOM 556 N N . VAL A 1 84 ? 12.292 4.807 -21.135 1.00 76.75 84 VAL A N 1
ATOM 557 C CA . VAL A 1 84 ? 13.191 5.461 -22.102 1.00 76.75 84 VAL A CA 1
ATOM 558 C C . VAL A 1 84 ? 12.481 6.670 -22.697 1.00 76.75 84 VAL A C 1
ATOM 560 O O . VAL A 1 84 ? 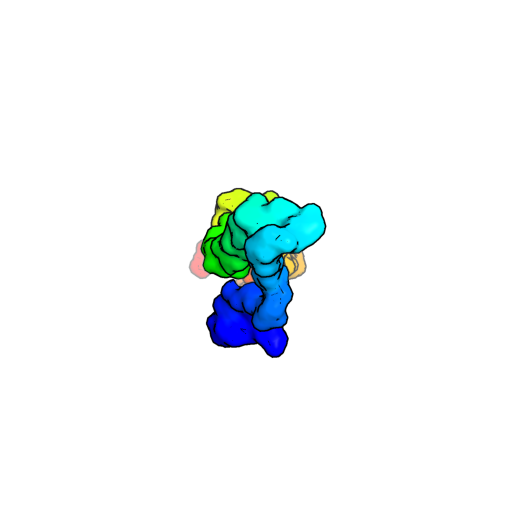11.432 6.518 -23.321 1.00 76.75 84 VAL A O 1
ATOM 563 N N . ASN A 1 85 ? 13.071 7.855 -22.551 1.00 74.00 85 ASN A N 1
ATOM 564 C CA . ASN A 1 85 ? 12.588 9.070 -23.197 1.00 74.00 85 ASN A CA 1
ATOM 565 C C . ASN A 1 85 ? 13.455 9.380 -24.431 1.00 74.00 85 ASN A C 1
ATOM 567 O O . ASN A 1 85 ? 14.676 9.512 -24.317 1.00 74.00 85 ASN A O 1
ATOM 571 N N . ILE A 1 86 ? 12.834 9.460 -25.614 1.00 75.31 86 ILE A N 1
ATOM 572 C CA . ILE A 1 86 ? 13.517 9.740 -26.887 1.00 75.31 86 ILE A CA 1
ATOM 573 C C . ILE A 1 86 ? 13.031 11.088 -27.409 1.00 75.31 86 ILE A C 1
ATOM 575 O O . ILE A 1 86 ? 11.853 11.254 -27.720 1.00 75.31 86 ILE A O 1
ATOM 579 N N . THR A 1 87 ? 13.942 12.048 -27.546 1.00 71.75 87 THR A N 1
ATOM 580 C CA . THR A 1 87 ? 13.638 13.357 -28.130 1.00 71.75 87 THR A CA 1
ATOM 581 C C . THR A 1 87 ? 14.099 13.387 -29.592 1.00 71.75 87 THR A C 1
ATOM 583 O O . THR A 1 87 ? 15.291 13.372 -29.883 1.00 71.75 87 THR A O 1
ATOM 586 N N . GLY A 1 88 ? 13.157 13.389 -30.545 1.00 75.81 88 GLY A N 1
ATOM 587 C CA . GLY A 1 88 ? 13.446 13.463 -31.988 1.00 75.81 88 GLY A CA 1
ATOM 588 C C . GLY A 1 88 ? 12.805 12.350 -32.825 1.00 75.81 88 GLY A C 1
ATOM 589 O O . GLY A 1 88 ? 11.881 11.675 -32.384 1.00 75.81 88 GLY A O 1
ATOM 590 N N . THR A 1 89 ? 13.268 12.184 -34.069 1.00 74.94 89 THR A N 1
ATOM 591 C CA . THR A 1 89 ? 12.829 11.102 -34.971 1.00 74.94 89 THR A CA 1
ATOM 592 C C . THR A 1 89 ? 13.825 9.9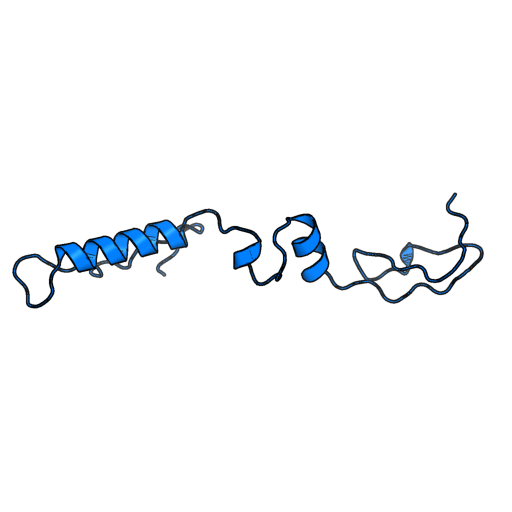49 -34.913 1.00 74.94 89 THR A C 1
ATOM 594 O O . THR A 1 89 ? 14.994 10.136 -35.241 1.00 74.94 89 THR A O 1
ATOM 597 N N . VAL A 1 90 ? 13.359 8.758 -34.537 1.00 70.81 90 VAL A N 1
ATOM 598 C CA . VAL A 1 90 ? 14.150 7.521 -34.531 1.00 70.81 90 VAL A CA 1
ATOM 599 C C . VAL A 1 90 ? 13.413 6.443 -35.324 1.00 70.81 90 VAL A C 1
ATOM 601 O O . VAL A 1 90 ? 12.186 6.370 -35.283 1.00 70.81 90 VAL A O 1
ATOM 604 N N . THR A 1 91 ? 14.149 5.605 -36.051 1.00 69.56 91 THR A N 1
ATOM 605 C CA . THR A 1 91 ? 13.594 4.377 -36.639 1.00 69.56 91 THR A CA 1
ATOM 606 C C . THR A 1 91 ? 13.818 3.237 -35.652 1.00 69.56 91 THR A C 1
ATOM 608 O O . THR A 1 91 ? 14.960 2.960 -35.295 1.00 69.56 91 THR A O 1
ATOM 611 N N . ILE A 1 92 ? 12.737 2.604 -35.192 1.00 67.19 92 ILE A N 1
ATOM 612 C CA . ILE A 1 92 ? 12.790 1.387 -34.373 1.00 67.19 92 ILE A CA 1
ATOM 613 C C . ILE A 1 92 ? 12.635 0.204 -35.332 1.00 67.19 92 ILE A C 1
ATOM 615 O O . ILE A 1 92 ? 11.619 0.114 -36.020 1.00 67.19 92 ILE A O 1
ATOM 619 N N . THR A 1 93 ? 13.644 -0.660 -35.401 1.00 65.00 93 THR A N 1
ATOM 620 C CA . THR A 1 93 ? 13.624 -1.928 -36.156 1.00 65.00 93 THR A CA 1
ATOM 621 C C . THR A 1 93 ? 13.550 -3.114 -35.224 1.00 65.00 93 THR A C 1
ATOM 623 O O . THR A 1 93 ? 14.279 -3.073 -34.207 1.00 65.00 93 THR A O 1
#